Protein AF-A0A431J2T8-F1 (afdb_monomer_lite)

Sequence (84 aa):
QGHVCCTPTFQKEAIDRDTKKRELSTNRAKRVYNYFLMKRISKSRMTFKGYGNTQSLKKGSTLDRRVELLITKNDVVAVEQPKK

Radius of gyration: 16.87 Å; chains: 1; bounding box: 34×27×56 Å

pLDDT: mean 89.72, std 11.22, range [50.81, 98.06]

Foldseek 3Di:
DFFADDDPPVQQFDQDPVVRDRCVRQVVQVVVVVVVVVVVDDPVQDDGDGRRHVDDPVPDRVVRRDDDDDHDDPPPPPPPDPDD

Secondary structure (DSSP, 8-state):
-B------TT-SSPPPTTT-SS-HHHHHHHHHHHHHHHTT--GGG----B-TTTT--SS-HHHHS-B-------------PPP-

Structure (mmCIF, N/CA/C/O backbone):
data_AF-A0A431J2T8-F1
#
_entry.id   AF-A0A431J2T8-F1
#
loop_
_atom_site.group_PDB
_atom_site.id
_atom_site.type_symbol
_atom_site.label_atom_id
_atom_site.label_alt_id
_atom_site.label_comp_id
_atom_site.label_asym_id
_atom_site.label_entity_id
_atom_site.label_seq_id
_atom_site.pdbx_PDB_ins_code
_atom_site.Cartn_x
_atom_site.Cartn_y
_atom_site.Cartn_z
_atom_site.occupancy
_atom_site.B_iso_or_equiv
_atom_site.auth_seq_id
_atom_site.auth_comp_id
_atom_site.auth_asym_id
_atom_site.auth_atom_id
_atom_site.pdbx_PDB_model_num
ATOM 1 N N . GLN A 1 1 ? -0.576 -5.548 1.780 1.00 94.00 1 GLN A N 1
ATOM 2 C CA . GLN A 1 1 ? 0.780 -5.258 1.275 1.00 94.00 1 GLN A CA 1
ATOM 3 C C . GLN A 1 1 ? 0.732 -5.275 -0.246 1.00 94.00 1 GLN A C 1
ATOM 5 O O . GLN A 1 1 ? 0.132 -6.185 -0.794 1.00 94.00 1 GLN A O 1
ATOM 10 N N . GLY A 1 2 ? 1.222 -4.248 -0.937 1.00 95.19 2 GLY A N 1
ATOM 11 C CA . GLY A 1 2 ? 1.117 -4.140 -2.399 1.00 95.19 2 GLY A CA 1
ATOM 12 C C . GLY A 1 2 ? 2.432 -4.444 -3.106 1.00 95.19 2 GLY A C 1
ATOM 13 O O . GLY A 1 2 ? 3.495 -4.078 -2.604 1.00 95.19 2 GLY A O 1
ATOM 14 N N . HIS A 1 3 ? 2.343 -5.069 -4.281 1.00 95.44 3 HIS A N 1
ATOM 15 C CA . HIS A 1 3 ? 3.494 -5.483 -5.085 1.00 95.44 3 HIS A CA 1
ATOM 16 C C . HIS A 1 3 ? 3.334 -5.046 -6.544 1.00 95.44 3 HIS A C 1
ATOM 18 O O . HIS A 1 3 ? 2.219 -4.917 -7.076 1.00 95.44 3 HIS A O 1
ATOM 24 N N . VAL A 1 4 ? 4.466 -4.800 -7.197 1.00 93.75 4 VAL A N 1
ATOM 25 C CA . VAL A 1 4 ? 4.539 -4.523 -8.634 1.00 93.75 4 VAL A CA 1
ATOM 26 C C . VAL A 1 4 ? 5.591 -5.420 -9.268 1.00 93.75 4 VAL A C 1
ATOM 28 O O . VAL A 1 4 ? 6.553 -5.822 -8.624 1.00 93.75 4 VAL A O 1
ATOM 31 N N . CYS A 1 5 ? 5.410 -5.720 -10.549 1.00 89.38 5 CYS A N 1
ATOM 32 C CA . CYS A 1 5 ? 6.427 -6.395 -11.343 1.00 89.38 5 CYS A CA 1
ATOM 33 C C . CYS A 1 5 ? 7.089 -5.404 -12.295 1.00 89.38 5 CYS A C 1
ATOM 35 O O . CYS A 1 5 ? 6.558 -4.317 -12.545 1.00 89.38 5 CYS A O 1
ATOM 37 N N . CYS A 1 6 ? 8.166 -5.871 -12.923 1.00 82.88 6 CYS A N 1
ATOM 38 C CA . CYS A 1 6 ? 8.566 -5.387 -14.240 1.00 82.88 6 CYS A CA 1
ATOM 39 C C . CYS A 1 6 ? 8.962 -3.902 -14.266 1.00 82.88 6 CYS A C 1
ATOM 41 O O . CYS A 1 6 ? 8.720 -3.199 -15.246 1.00 82.88 6 CYS A O 1
ATOM 43 N N . THR A 1 7 ? 9.553 -3.418 -13.174 1.00 89.19 7 THR A N 1
ATOM 44 C CA . THR A 1 7 ? 10.199 -2.108 -13.134 1.00 89.19 7 THR A CA 1
ATOM 45 C C . THR A 1 7 ? 11.656 -2.238 -13.592 1.00 89.19 7 THR A C 1
ATOM 47 O O . THR A 1 7 ? 12.263 -3.295 -13.400 1.00 89.19 7 THR A O 1
ATOM 50 N N . PRO A 1 8 ? 12.247 -1.183 -14.183 1.00 88.50 8 PRO A N 1
ATOM 51 C CA . PRO A 1 8 ? 13.684 -1.145 -14.444 1.00 88.50 8 PRO A CA 1
ATOM 52 C C . PRO A 1 8 ? 14.494 -1.397 -13.164 1.00 88.50 8 PRO A C 1
ATOM 54 O O . PRO A 1 8 ? 14.047 -1.037 -12.077 1.00 88.50 8 PRO A O 1
ATOM 57 N N . THR A 1 9 ? 15.699 -1.958 -13.280 1.00 84.25 9 THR A N 1
ATOM 58 C CA . THR A 1 9 ? 16.547 -2.360 -12.134 1.00 84.25 9 THR A CA 1
ATOM 59 C C . THR A 1 9 ? 16.851 -1.223 -11.153 1.00 84.25 9 THR A C 1
ATOM 61 O O . THR A 1 9 ? 16.965 -1.453 -9.953 1.00 84.25 9 THR A O 1
ATOM 64 N N . PHE A 1 10 ? 16.917 0.014 -11.642 1.00 88.81 10 PHE A N 1
ATOM 65 C CA . PHE A 1 10 ? 17.147 1.222 -10.844 1.00 88.81 10 PHE A CA 1
ATOM 66 C C . PHE A 1 10 ? 15.868 1.809 -10.212 1.00 88.81 10 PHE A C 1
ATOM 68 O O . PHE A 1 10 ? 15.928 2.828 -9.528 1.00 88.81 10 PHE A O 1
ATOM 75 N N . GLN A 1 11 ? 14.697 1.202 -10.437 1.00 91.81 11 GLN A N 1
ATOM 76 C CA . GLN A 1 11 ? 13.405 1.673 -9.932 1.00 91.81 11 GLN A CA 1
ATOM 77 C C . GLN A 1 11 ? 12.732 0.610 -9.070 1.00 91.81 11 GLN A C 1
ATOM 79 O O . GLN A 1 11 ? 12.434 -0.494 -9.525 1.00 91.81 11 GLN A O 1
ATOM 84 N N . LYS A 1 12 ? 12.416 0.985 -7.829 1.00 91.31 12 LYS A N 1
ATOM 85 C CA . LYS A 1 12 ? 11.714 0.104 -6.886 1.00 91.31 12 LYS A CA 1
ATOM 86 C C . LYS A 1 12 ? 10.197 0.133 -7.059 1.00 91.31 12 LYS A C 1
ATOM 88 O O . LYS A 1 12 ? 9.528 -0.829 -6.707 1.00 91.31 12 LYS A O 1
ATOM 93 N N . GLU A 1 13 ? 9.659 1.207 -7.631 1.00 94.25 13 GLU A N 1
ATOM 94 C CA . GLU A 1 13 ? 8.222 1.414 -7.807 1.00 94.25 13 GLU A CA 1
ATOM 95 C C . GLU A 1 13 ? 7.821 1.598 -9.268 1.00 94.25 13 GLU A C 1
ATOM 97 O O . GLU A 1 13 ? 8.556 2.149 -10.097 1.00 94.25 13 GLU A O 1
ATOM 102 N N . ALA A 1 14 ? 6.601 1.156 -9.561 1.00 94.12 14 ALA A N 1
ATOM 103 C CA . ALA A 1 14 ? 5.968 1.379 -10.847 1.00 94.12 14 ALA A CA 1
ATOM 104 C C . ALA A 1 14 ? 5.169 2.685 -10.826 1.00 94.12 14 ALA A C 1
ATOM 106 O O . ALA A 1 14 ? 4.694 3.138 -9.782 1.00 94.12 14 ALA A O 1
ATOM 107 N N . ILE A 1 15 ? 5.023 3.286 -12.004 1.00 94.69 15 ILE A N 1
ATOM 108 C CA . ILE A 1 15 ? 4.221 4.493 -12.178 1.00 94.69 15 ILE A CA 1
ATOM 109 C C . ILE A 1 15 ? 2.748 4.109 -12.094 1.00 94.69 15 ILE A C 1
ATOM 111 O O . ILE A 1 15 ? 2.274 3.231 -12.819 1.00 94.69 15 ILE A O 1
ATOM 115 N N . ASP A 1 16 ? 2.031 4.789 -11.214 1.00 94.50 16 ASP A N 1
ATOM 116 C CA . ASP A 1 16 ? 0.585 4.756 -11.175 1.00 94.50 16 ASP A CA 1
ATOM 117 C C . ASP A 1 16 ? 0.034 5.624 -12.312 1.00 94.50 16 ASP A C 1
ATOM 119 O O . ASP A 1 16 ? 0.415 6.784 -12.477 1.00 94.50 16 ASP A O 1
ATOM 123 N N . ARG A 1 17 ? -0.832 5.043 -13.145 1.00 93.38 17 ARG A N 1
ATOM 124 C CA . ARG A 1 17 ? -1.365 5.723 -14.331 1.00 93.38 17 ARG A CA 1
ATOM 125 C C . ARG A 1 17 ? -2.304 6.866 -13.969 1.00 93.38 17 ARG A C 1
ATOM 127 O O . ARG A 1 17 ? -2.387 7.800 -14.770 1.00 93.38 17 ARG A O 1
ATOM 134 N N . ASP A 1 18 ? -2.935 6.798 -12.801 1.00 92.44 18 ASP A N 1
ATOM 135 C CA . ASP A 1 18 ? -3.918 7.777 -12.348 1.00 92.44 18 ASP A CA 1
ATOM 136 C C . ASP A 1 18 ? -3.211 8.993 -11.747 1.00 92.44 18 ASP A C 1
ATOM 138 O O . ASP A 1 18 ? -3.493 10.132 -12.108 1.00 92.44 18 ASP A O 1
ATOM 142 N N . THR A 1 19 ? -2.225 8.758 -10.876 1.00 93.69 19 THR A N 1
ATOM 143 C CA . THR A 1 19 ? -1.508 9.841 -10.179 1.00 93.69 19 THR A CA 1
ATOM 144 C C . THR A 1 19 ? -0.258 10.320 -10.913 1.00 93.69 19 THR A C 1
ATOM 146 O O . THR A 1 19 ? 0.303 11.351 -10.548 1.00 93.69 19 THR A O 1
ATOM 149 N N . LYS A 1 20 ? 0.213 9.562 -11.912 1.00 95.00 20 LYS A N 1
ATOM 150 C CA . LYS A 1 20 ? 1.500 9.742 -12.612 1.00 95.00 20 LYS A CA 1
ATOM 151 C C . LYS A 1 20 ? 2.734 9.685 -11.700 1.00 95.00 20 LYS A C 1
ATOM 153 O O . LYS A 1 20 ? 3.837 9.996 -12.143 1.00 95.00 20 LYS A O 1
ATOM 158 N N . LYS A 1 21 ? 2.583 9.241 -10.448 1.00 95.31 21 LYS A N 1
ATOM 159 C CA . LYS A 1 21 ? 3.672 9.104 -9.468 1.00 95.31 21 LYS A CA 1
ATOM 160 C C . LYS A 1 21 ? 4.147 7.656 -9.362 1.00 95.31 21 LYS A C 1
ATOM 162 O O . LYS A 1 21 ? 3.394 6.719 -9.626 1.00 95.31 21 LYS A O 1
ATOM 167 N N . ARG A 1 22 ? 5.402 7.451 -8.950 1.00 94.38 22 ARG A N 1
ATOM 168 C CA . ARG A 1 22 ? 5.997 6.119 -8.712 1.00 94.38 22 ARG A CA 1
ATOM 169 C C . ARG A 1 22 ? 5.580 5.555 -7.353 1.00 94.38 22 ARG A C 1
ATOM 171 O O . ARG A 1 22 ? 6.403 5.384 -6.464 1.00 94.38 22 ARG A O 1
ATOM 178 N N . GLU A 1 23 ? 4.286 5.311 -7.191 1.00 96.12 23 GLU A N 1
ATOM 179 C CA . GLU A 1 23 ? 3.681 4.876 -5.924 1.00 96.12 23 GLU A CA 1
ATOM 180 C C . GLU A 1 23 ? 2.636 3.767 -6.140 1.00 96.12 23 GLU A C 1
ATOM 182 O O . GLU A 1 23 ? 1.768 3.541 -5.293 1.00 96.12 23 GLU A O 1
ATOM 187 N N . LEU A 1 24 ? 2.690 3.064 -7.282 1.00 96.25 24 LEU A N 1
ATOM 188 C CA . LEU A 1 24 ? 1.647 2.118 -7.687 1.00 96.25 24 LEU A CA 1
ATOM 189 C C . LEU A 1 24 ? 1.424 1.006 -6.654 1.00 96.25 24 LEU A C 1
ATOM 191 O O . LEU A 1 24 ? 0.273 0.650 -6.383 1.00 96.25 24 LEU A O 1
ATOM 195 N N . SER A 1 25 ? 2.487 0.442 -6.069 1.00 96.88 25 SER A N 1
ATOM 196 C CA . SER A 1 25 ? 2.326 -0.643 -5.094 1.00 96.88 25 SER A CA 1
ATOM 197 C C . SER A 1 25 ? 1.631 -0.145 -3.815 1.00 96.88 25 SER A C 1
ATOM 199 O O . SER A 1 25 ? 0.702 -0.788 -3.312 1.00 96.88 25 SER A O 1
ATOM 201 N N . THR A 1 26 ? 1.998 1.053 -3.349 1.00 97.12 26 THR A N 1
ATOM 202 C CA . THR A 1 26 ? 1.391 1.725 -2.193 1.00 97.12 26 THR A CA 1
ATOM 203 C C . THR A 1 26 ? -0.071 2.067 -2.454 1.00 97.12 26 THR A C 1
ATOM 205 O O . THR A 1 26 ? -0.925 1.758 -1.621 1.00 97.12 26 THR A O 1
ATOM 208 N N . ASN A 1 27 ? -0.392 2.631 -3.619 1.00 97.38 27 ASN A N 1
ATOM 209 C CA . ASN A 1 27 ? -1.761 3.015 -3.967 1.00 97.38 27 ASN A CA 1
ATOM 210 C C . ASN A 1 27 ? -2.683 1.802 -4.105 1.00 97.38 27 ASN A C 1
ATOM 212 O O . ASN A 1 27 ? -3.809 1.829 -3.604 1.00 97.38 27 ASN A O 1
ATOM 216 N N . ARG A 1 28 ? -2.195 0.692 -4.674 1.00 96.50 28 ARG A N 1
ATOM 217 C CA . ARG A 1 28 ? -2.933 -0.583 -4.696 1.00 96.50 28 ARG A CA 1
ATOM 218 C C . ARG A 1 28 ? -3.233 -1.095 -3.290 1.00 96.50 28 ARG A C 1
ATOM 220 O O . ARG A 1 28 ? -4.378 -1.437 -2.998 1.00 96.50 28 ARG A O 1
ATOM 227 N N . ALA A 1 29 ? -2.235 -1.101 -2.403 1.00 97.81 29 ALA A N 1
ATOM 228 C CA . ALA A 1 29 ? -2.430 -1.509 -1.012 1.00 97.81 29 ALA A CA 1
ATOM 229 C C . ALA A 1 29 ? -3.426 -0.589 -0.282 1.00 97.81 29 ALA A C 1
ATOM 231 O O . ALA A 1 29 ? -4.316 -1.071 0.420 1.00 97.81 29 ALA A O 1
ATOM 232 N N . LYS A 1 30 ? -3.323 0.729 -0.497 1.00 97.38 30 LYS A N 1
ATOM 233 C CA . LYS A 1 30 ? -4.228 1.740 0.064 1.00 97.38 30 LYS A CA 1
ATOM 234 C C . LYS A 1 30 ? -5.661 1.575 -0.441 1.00 97.38 30 LYS A C 1
ATOM 236 O O . LYS A 1 30 ? -6.601 1.750 0.329 1.00 97.38 30 LYS A O 1
ATOM 241 N N . ARG A 1 31 ? -5.856 1.205 -1.711 1.00 97.06 31 ARG A N 1
ATOM 242 C CA . ARG A 1 31 ? -7.190 0.967 -2.285 1.00 97.06 31 ARG A CA 1
ATOM 243 C C . ARG A 1 31 ? -7.906 -0.185 -1.579 1.00 97.06 31 ARG A C 1
ATOM 245 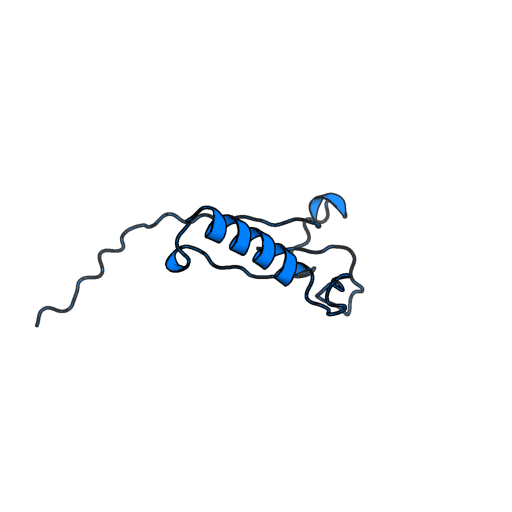O O . ARG A 1 31 ? -9.071 -0.034 -1.221 1.00 97.06 31 ARG A O 1
ATOM 252 N N . VAL A 1 32 ? -7.199 -1.286 -1.321 1.00 97.44 32 VAL A N 1
ATOM 253 C CA . VAL A 1 32 ? -7.731 -2.435 -0.567 1.00 97.44 32 VAL A CA 1
ATOM 254 C C . VAL A 1 32 ? -7.984 -2.072 0.900 1.00 97.44 32 VAL A C 1
ATOM 256 O O . VAL A 1 32 ? -9.041 -2.392 1.435 1.00 97.44 32 VAL A O 1
ATOM 259 N N . TYR A 1 33 ? -7.072 -1.329 1.535 1.00 97.75 33 TYR A N 1
ATOM 260 C CA . TYR A 1 33 ? -7.283 -0.795 2.885 1.00 97.75 33 TYR A CA 1
ATOM 261 C C . TYR A 1 33 ? -8.558 0.058 2.974 1.00 97.75 33 TYR A C 1
ATOM 263 O O . TYR A 1 33 ? -9.401 -0.175 3.837 1.00 97.75 33 TYR A O 1
ATOM 271 N N . ASN A 1 34 ? -8.755 0.987 2.035 1.00 97.88 34 ASN A N 1
ATOM 272 C CA . ASN A 1 34 ? -9.951 1.827 1.978 1.00 97.88 34 ASN A CA 1
ATOM 273 C C . ASN A 1 34 ? -11.226 1.005 1.759 1.00 97.88 34 ASN A C 1
ATOM 275 O O . ASN A 1 34 ? -12.251 1.307 2.366 1.00 97.88 34 ASN A O 1
ATOM 279 N N . TYR A 1 35 ? -11.169 -0.051 0.943 1.00 98.06 35 TYR A N 1
ATOM 280 C CA . TYR A 1 35 ? -12.291 -0.975 0.790 1.00 98.06 35 TYR A CA 1
ATOM 281 C C . TYR A 1 35 ? -12.668 -1.629 2.128 1.00 98.06 35 TYR A C 1
ATOM 283 O O . TYR A 1 35 ? -13.842 -1.640 2.496 1.00 98.06 35 TYR A O 1
ATOM 291 N N . PHE A 1 36 ? -11.693 -2.096 2.911 1.00 97.56 36 PHE A N 1
ATOM 292 C CA . PHE A 1 36 ? -11.965 -2.661 4.235 1.00 97.56 36 PHE A CA 1
ATOM 293 C C . PHE A 1 36 ? -12.486 -1.638 5.245 1.00 97.56 36 PHE A C 1
ATOM 295 O O . PHE A 1 36 ? -13.362 -1.968 6.046 1.00 97.56 36 PHE A O 1
ATOM 302 N N . LEU A 1 37 ? -12.028 -0.386 5.170 1.00 97.44 37 LEU A N 1
ATOM 303 C CA . LEU A 1 37 ? -12.620 0.700 5.954 1.00 97.44 37 LEU A CA 1
ATOM 304 C C . LEU A 1 37 ? -14.095 0.914 5.614 1.00 97.44 37 LEU A C 1
ATOM 306 O O . LEU A 1 37 ? -14.917 1.036 6.520 1.00 97.44 37 LEU A O 1
ATOM 310 N N . MET A 1 38 ? -14.450 0.901 4.326 1.00 97.88 38 MET A N 1
ATOM 311 C CA . MET A 1 38 ? -15.850 0.983 3.891 1.00 97.88 38 MET A CA 1
ATOM 312 C C . MET A 1 38 ? -16.674 -0.217 4.379 1.00 97.88 38 MET A C 1
ATOM 314 O O . MET A 1 38 ? -17.859 -0.076 4.667 1.00 97.88 38 MET A O 1
ATOM 318 N N .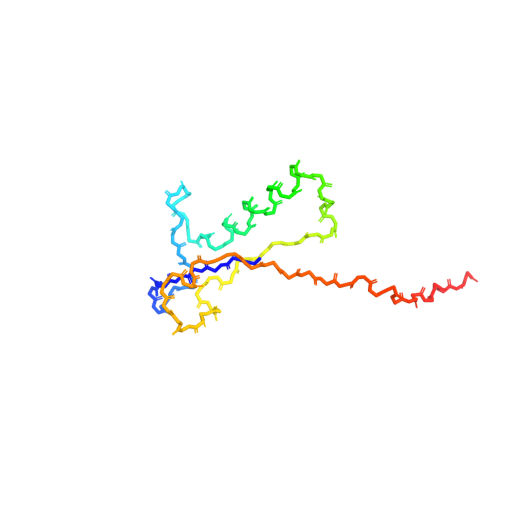 LYS A 1 39 ? -16.044 -1.388 4.532 1.00 97.94 39 LYS A N 1
ATOM 319 C CA . LYS A 1 39 ? -16.639 -2.589 5.143 1.00 97.94 39 LYS A CA 1
ATOM 320 C C . LYS A 1 39 ? -16.615 -2.584 6.678 1.00 97.94 39 LYS A C 1
ATOM 322 O O . LYS A 1 39 ? -16.890 -3.613 7.285 1.00 97.94 39 LYS A O 1
ATOM 327 N N . ARG A 1 40 ? -16.346 -1.432 7.306 1.00 97.19 40 ARG A N 1
ATOM 328 C CA . ARG A 1 40 ? -16.366 -1.213 8.764 1.00 97.19 40 ARG A CA 1
ATOM 329 C C . ARG A 1 40 ? -15.319 -2.007 9.552 1.00 97.19 40 ARG A C 1
ATOM 331 O O . ARG A 1 40 ? -15.485 -2.220 10.750 1.00 97.19 40 ARG A O 1
ATOM 338 N N . ILE A 1 41 ? -14.211 -2.403 8.924 1.00 96.31 41 ILE A N 1
ATOM 339 C CA . ILE A 1 41 ? -13.063 -2.934 9.668 1.00 96.31 41 ILE A CA 1
ATOM 340 C C . ILE A 1 41 ? -12.315 -1.762 10.316 1.00 96.31 41 ILE A C 1
ATOM 342 O O . ILE A 1 41 ? -12.006 -0.772 9.652 1.00 96.31 41 ILE A O 1
ATOM 346 N N . SER A 1 42 ? -12.031 -1.859 11.619 1.00 95.62 42 SER A N 1
ATOM 347 C CA . SER A 1 42 ? -11.373 -0.780 12.367 1.00 95.62 42 SER A CA 1
ATOM 348 C C . SER A 1 42 ? -10.000 -0.423 11.788 1.00 95.62 42 SER A C 1
ATOM 350 O O . SER A 1 42 ? -9.157 -1.299 11.578 1.00 95.62 42 SER A O 1
ATOM 352 N N . LYS A 1 43 ? -9.741 0.885 11.639 1.00 94.88 43 LYS A N 1
ATOM 353 C CA . LYS A 1 43 ? -8.434 1.442 11.247 1.00 94.88 43 LYS A CA 1
ATOM 354 C C . LYS A 1 43 ? -7.302 0.950 12.148 1.00 94.88 43 LYS A C 1
ATOM 356 O O . LYS A 1 43 ? -6.217 0.696 11.645 1.00 94.88 43 LYS A O 1
ATOM 361 N N . SER A 1 44 ? -7.558 0.784 13.448 1.00 94.19 44 SER A N 1
ATOM 362 C CA . SER A 1 44 ? -6.545 0.365 14.427 1.00 94.19 44 SER A CA 1
ATOM 363 C C . SER A 1 44 ? -6.040 -1.065 14.221 1.00 94.19 44 SER A C 1
ATOM 365 O O . SER A 1 44 ? -4.973 -1.410 14.714 1.00 94.19 44 SER A O 1
ATOM 367 N N . ARG A 1 45 ? -6.786 -1.900 13.487 1.00 93.75 45 ARG A N 1
ATOM 368 C CA . ARG A 1 45 ? -6.442 -3.307 13.229 1.00 93.75 45 ARG A CA 1
ATOM 369 C C . ARG A 1 45 ? -5.717 -3.523 11.905 1.00 93.75 45 ARG A C 1
ATOM 371 O O . ARG A 1 45 ? -5.407 -4.660 11.565 1.00 93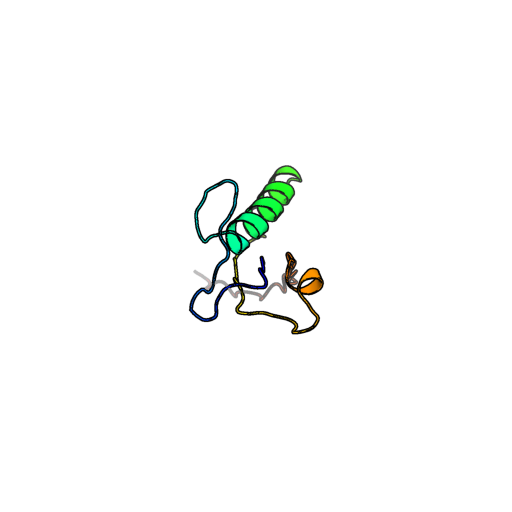.75 45 ARG A O 1
ATOM 378 N N . MET A 1 46 ? -5.524 -2.468 11.118 1.00 95.62 46 MET A N 1
ATOM 379 C CA . MET A 1 46 ? -5.074 -2.588 9.738 1.00 95.62 46 MET A CA 1
ATOM 380 C C . MET A 1 46 ? -3.986 -1.574 9.421 1.00 95.62 46 MET A C 1
ATOM 382 O O . MET A 1 46 ? -4.077 -0.401 9.769 1.00 95.62 46 MET A O 1
ATOM 386 N N . THR A 1 47 ? -3.000 -2.014 8.650 1.00 95.81 47 THR A N 1
ATOM 387 C CA . THR A 1 47 ? -1.979 -1.155 8.051 1.00 95.81 47 THR A CA 1
ATOM 388 C C . THR A 1 47 ? -1.832 -1.508 6.574 1.00 95.81 47 THR A C 1
ATOM 390 O O . THR A 1 47 ? -2.201 -2.599 6.131 1.00 95.81 47 THR A O 1
ATOM 393 N N . PHE A 1 48 ? -1.317 -0.578 5.774 1.00 97.31 48 PHE A N 1
ATOM 394 C CA . PHE A 1 48 ? -0.993 -0.835 4.375 1.00 97.31 48 PHE A CA 1
ATOM 395 C C . PHE A 1 48 ? 0.432 -0.380 4.084 1.00 97.31 48 PHE A C 1
ATOM 397 O O . PHE A 1 48 ? 0.914 0.608 4.627 1.00 97.31 48 PHE A O 1
ATOM 404 N N . LYS A 1 49 ? 1.110 -1.127 3.215 1.00 96.81 49 LYS A N 1
ATOM 405 C CA . LYS A 1 49 ? 2.482 -0.859 2.791 1.00 96.81 49 LYS A CA 1
ATOM 406 C C . LYS A 1 49 ? 2.658 -1.308 1.349 1.00 96.81 49 LYS A C 1
ATOM 408 O O . LYS A 1 49 ? 2.133 -2.362 0.976 1.00 96.81 49 LYS A O 1
ATOM 413 N N . GLY A 1 50 ? 3.370 -0.508 0.566 1.00 96.31 50 GLY A N 1
ATOM 414 C CA . GLY A 1 50 ? 3.877 -0.883 -0.747 1.00 96.31 50 GLY A CA 1
ATOM 415 C C . GLY A 1 50 ? 5.298 -1.432 -0.635 1.00 96.31 50 GLY A C 1
ATOM 416 O O . GLY A 1 50 ? 6.130 -0.843 0.054 1.00 96.31 50 GLY A O 1
ATOM 417 N N . TYR A 1 51 ? 5.565 -2.577 -1.263 1.00 95.44 51 TYR A N 1
ATOM 418 C CA . TYR A 1 51 ? 6.904 -3.178 -1.339 1.00 95.44 51 TYR A CA 1
ATOM 419 C C . TYR A 1 51 ? 7.553 -3.016 -2.711 1.00 95.44 51 TYR A C 1
ATOM 421 O O . TYR A 1 51 ? 8.694 -3.440 -2.909 1.00 95.44 51 TYR A O 1
ATOM 429 N N . GLY A 1 52 ? 6.854 -2.419 -3.670 1.00 94.06 52 GLY A N 1
ATOM 430 C CA . GLY A 1 52 ? 7.412 -2.237 -4.993 1.00 94.06 52 GLY A CA 1
ATOM 431 C C . GLY A 1 52 ? 7.739 -3.578 -5.661 1.00 94.06 52 GLY A C 1
ATOM 432 O O . GLY A 1 52 ? 6.988 -4.552 -5.538 1.00 94.06 52 GLY A O 1
ATOM 433 N N . ASN A 1 53 ? 8.883 -3.626 -6.339 1.00 92.50 53 ASN A N 1
ATOM 434 C CA . ASN A 1 53 ? 9.444 -4.822 -6.972 1.00 92.50 53 ASN A CA 1
ATOM 435 C C . ASN A 1 53 ? 10.317 -5.686 -6.036 1.00 92.50 53 ASN A C 1
AT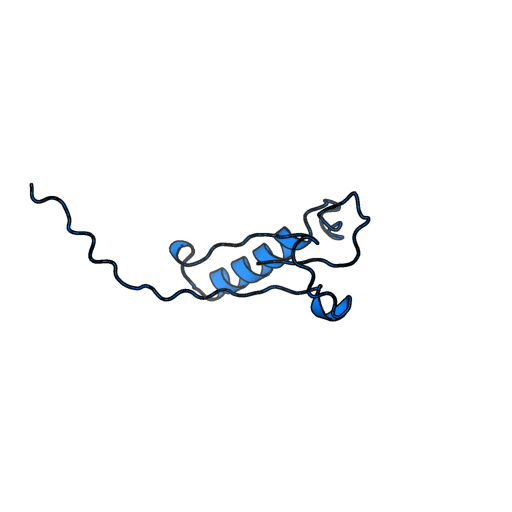OM 437 O O . ASN A 1 53 ? 10.873 -6.687 -6.479 1.00 92.50 53 ASN A O 1
ATOM 441 N N . THR A 1 54 ? 10.460 -5.318 -4.757 1.00 91.25 54 THR A N 1
ATOM 442 C CA . THR A 1 54 ? 11.447 -5.943 -3.851 1.00 91.25 54 THR A CA 1
ATOM 443 C C . THR A 1 54 ? 11.073 -7.357 -3.399 1.00 91.25 54 THR A C 1
ATOM 445 O O . THR A 1 54 ? 11.932 -8.094 -2.930 1.00 91.25 54 THR A O 1
ATOM 448 N N . GLN A 1 55 ? 9.805 -7.745 -3.550 1.00 91.25 55 GLN A N 1
ATOM 449 C CA . GLN A 1 55 ? 9.249 -9.026 -3.098 1.00 91.25 55 GLN A CA 1
ATOM 450 C C . GLN A 1 55 ? 8.669 -9.823 -4.283 1.00 91.25 55 GLN A C 1
ATOM 452 O O . GLN A 1 55 ? 7.496 -10.219 -4.280 1.00 91.25 55 GLN A O 1
ATOM 457 N N . SER A 1 56 ? 9.478 -9.987 -5.338 1.00 88.75 56 SER A N 1
ATOM 458 C CA . SER A 1 56 ? 9.121 -10.785 -6.518 1.00 88.75 56 SER A CA 1
ATOM 459 C C . SER A 1 56 ? 9.152 -12.280 -6.202 1.00 88.75 56 SER A C 1
ATOM 461 O O . SER A 1 56 ? 10.103 -12.794 -5.616 1.00 88.75 56 SER A O 1
ATOM 463 N N . LEU A 1 57 ? 8.121 -12.991 -6.651 1.00 89.44 57 LEU A N 1
ATOM 464 C CA . LEU A 1 57 ? 7.994 -14.441 -6.545 1.00 89.44 57 LEU A CA 1
ATOM 465 C C . LEU A 1 57 ? 8.800 -15.178 -7.620 1.00 89.44 57 LEU A C 1
ATOM 467 O O . LEU A 1 57 ? 8.886 -16.399 -7.558 1.00 89.44 57 LEU A O 1
ATOM 471 N N . LYS A 1 58 ? 9.346 -14.472 -8.624 1.00 87.31 58 LYS A N 1
ATOM 472 C CA . LYS A 1 58 ? 10.035 -15.046 -9.800 1.00 87.31 58 LYS A CA 1
ATOM 473 C C . LYS A 1 58 ? 9.195 -16.052 -10.607 1.00 87.31 58 LYS A C 1
ATOM 475 O O . LYS A 1 58 ? 9.732 -16.800 -11.414 1.00 87.31 58 LYS A O 1
ATOM 480 N N . LYS A 1 59 ? 7.870 -16.047 -10.429 1.00 87.94 59 LYS A N 1
ATOM 481 C CA . LYS A 1 59 ? 6.914 -16.927 -11.131 1.00 87.94 59 LYS A CA 1
ATOM 482 C C . LYS A 1 59 ? 6.144 -16.205 -12.249 1.00 87.94 59 LYS A C 1
ATOM 484 O O . LYS A 1 59 ? 5.089 -16.660 -12.676 1.00 87.94 59 LYS A O 1
ATOM 489 N N . GLY A 1 60 ? 6.659 -15.063 -12.706 1.00 87.00 60 GLY A N 1
ATOM 490 C CA . GLY A 1 60 ? 6.079 -14.269 -13.789 1.00 87.00 60 GLY A CA 1
ATOM 491 C C . GLY A 1 60 ? 5.266 -13.052 -13.333 1.00 87.00 60 GLY A C 1
ATOM 492 O O . GLY A 1 60 ? 4.908 -12.880 -12.167 1.00 87.00 60 GLY A O 1
ATOM 493 N N . SER A 1 61 ? 4.968 -12.182 -14.299 1.00 87.06 61 SER A N 1
ATOM 494 C CA . SER A 1 61 ? 4.345 -10.869 -14.079 1.00 87.06 61 SER A CA 1
ATOM 495 C C . SER A 1 61 ? 2.918 -10.937 -13.527 1.00 87.06 61 SER A C 1
ATOM 497 O O . SER A 1 61 ? 2.462 -10.015 -12.850 1.00 87.06 61 SER A O 1
ATOM 499 N N . THR A 1 62 ? 2.186 -12.010 -13.816 1.00 88.75 62 THR A N 1
ATOM 500 C CA . THR A 1 62 ? 0.816 -12.230 -13.337 1.00 88.75 62 THR A CA 1
ATOM 501 C C . THR A 1 62 ? 0.779 -12.430 -11.827 1.00 88.75 62 THR A C 1
ATOM 503 O O . THR A 1 62 ? -0.049 -11.814 -11.165 1.00 88.75 62 THR A O 1
ATOM 5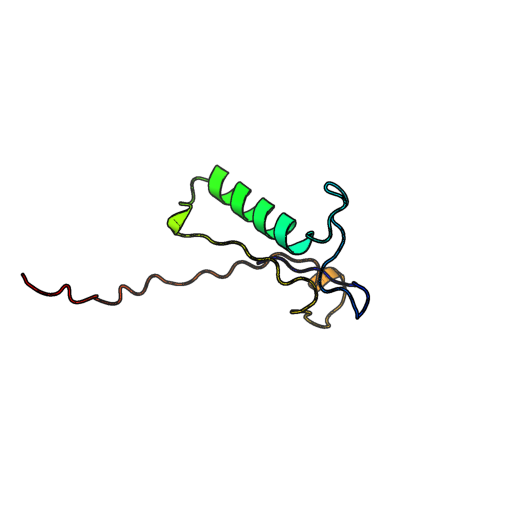06 N N . LEU A 1 63 ? 1.721 -13.198 -11.279 1.00 91.00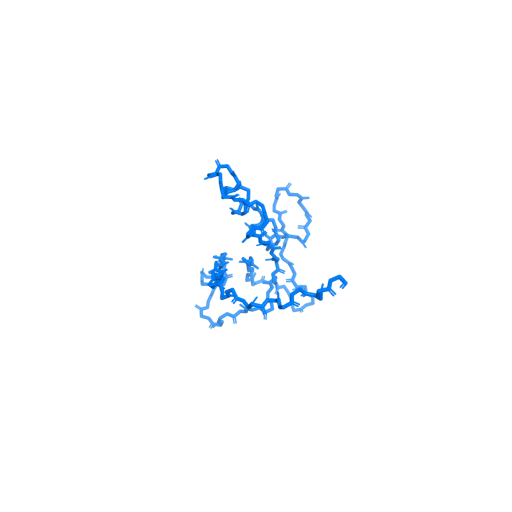 63 LEU A N 1
ATOM 507 C CA . LEU A 1 63 ? 1.800 -13.495 -9.846 1.00 91.00 63 LEU A CA 1
ATOM 508 C C . LEU A 1 63 ? 2.476 -12.375 -9.036 1.00 91.00 63 LEU A C 1
ATOM 510 O O . LEU A 1 63 ? 2.220 -12.219 -7.841 1.00 91.00 63 LEU A O 1
ATOM 514 N N . ASP A 1 64 ? 3.295 -11.541 -9.679 1.00 89.56 64 ASP A N 1
ATOM 515 C CA . ASP A 1 64 ? 3.935 -10.395 -9.022 1.00 89.56 64 ASP A CA 1
ATOM 516 C C . ASP A 1 64 ? 3.055 -9.142 -8.941 1.00 89.56 64 ASP A C 1
ATOM 518 O O . ASP A 1 64 ? 3.244 -8.295 -8.066 1.00 89.56 64 ASP A O 1
ATOM 522 N N . ARG A 1 65 ? 2.038 -9.022 -9.799 1.00 92.62 65 ARG A N 1
ATOM 523 C CA . ARG A 1 65 ? 1.040 -7.943 -9.720 1.00 92.62 65 ARG A CA 1
ATOM 524 C C . ARG A 1 65 ? -0.065 -8.314 -8.727 1.00 92.62 65 ARG A C 1
ATOM 526 O O . ARG A 1 65 ? -1.183 -8.610 -9.134 1.00 92.62 65 ARG A O 1
ATOM 533 N N . ARG A 1 66 ? 0.239 -8.264 -7.429 1.00 94.81 66 ARG A N 1
ATOM 534 C CA . ARG A 1 66 ? -0.689 -8.682 -6.362 1.00 94.81 66 ARG A CA 1
ATOM 535 C C . ARG A 1 66 ? -0.790 -7.690 -5.204 1.00 94.81 66 ARG A C 1
ATOM 537 O O . ARG A 1 66 ? 0.056 -6.811 -5.025 1.00 94.81 66 ARG A O 1
ATOM 544 N N . VAL A 1 67 ? -1.822 -7.886 -4.390 1.00 96.75 67 VAL A N 1
ATOM 545 C CA . VAL A 1 67 ? -1.919 -7.350 -3.031 1.00 96.75 67 VAL A CA 1
ATOM 546 C C . VAL A 1 67 ? -2.062 -8.536 -2.083 1.00 96.75 67 VAL A C 1
ATOM 548 O O . VAL A 1 67 ? -2.912 -9.391 -2.293 1.00 96.75 67 VAL A O 1
ATOM 551 N N . GLU A 1 68 ? -1.225 -8.582 -1.056 1.00 95.81 68 GLU A N 1
ATOM 552 C CA . GLU A 1 68 ? -1.171 -9.646 -0.057 1.00 95.81 68 GLU A CA 1
ATOM 553 C C . GLU A 1 68 ? -1.780 -9.179 1.272 1.00 95.81 68 GLU A C 1
ATOM 555 O O . GLU A 1 68 ? -1.595 -8.025 1.682 1.00 95.81 68 GLU A O 1
ATOM 560 N N . LEU A 1 69 ? -2.525 -10.057 1.943 1.00 96.00 69 LEU A N 1
ATOM 561 C CA . LEU A 1 69 ? -3.153 -9.790 3.236 1.00 96.00 69 LEU A CA 1
ATOM 562 C C . LEU A 1 69 ? -2.481 -10.651 4.304 1.00 96.00 69 LEU A C 1
ATOM 564 O O . LEU A 1 69 ? -2.663 -11.862 4.325 1.00 96.00 69 LEU A O 1
ATOM 568 N N . LEU A 1 70 ? -1.729 -10.009 5.197 1.00 94.88 70 LEU A N 1
ATOM 569 C CA . LEU A 1 70 ? -1.160 -10.652 6.376 1.00 94.88 70 LEU A CA 1
ATOM 570 C C . LEU A 1 70 ? -2.103 -10.424 7.557 1.00 94.88 70 LEU A C 1
ATOM 572 O O . LEU A 1 70 ? -2.306 -9.282 7.972 1.00 94.88 70 LEU A O 1
ATOM 576 N N . ILE A 1 71 ? -2.680 -11.502 8.081 1.00 93.88 71 ILE A N 1
ATOM 577 C CA . ILE A 1 71 ? -3.589 -11.467 9.228 1.00 93.88 71 ILE A CA 1
ATOM 578 C C . ILE A 1 71 ? -2.863 -12.104 10.407 1.00 93.88 71 ILE A C 1
ATOM 580 O O . ILE A 1 71 ? -2.557 -13.293 10.381 1.00 93.88 71 ILE A O 1
ATOM 584 N N . THR A 1 72 ? -2.578 -11.311 11.435 1.00 93.00 72 THR A N 1
ATOM 585 C CA . THR A 1 72 ? -1.972 -11.788 12.680 1.00 93.00 72 THR A CA 1
ATOM 586 C C . THR A 1 72 ? -3.049 -12.039 13.726 1.00 93.00 72 THR A C 1
ATOM 588 O O . THR A 1 72 ? -4.075 -11.354 13.772 1.00 93.00 72 THR A O 1
ATOM 591 N N . LYS A 1 73 ? -2.818 -13.025 14.589 1.00 89.62 73 LYS A N 1
ATOM 592 C CA . LYS A 1 73 ? -3.662 -13.256 15.758 1.00 89.62 73 LYS A CA 1
ATOM 593 C C . LYS A 1 73 ? -3.327 -12.216 16.829 1.00 89.62 73 LYS A C 1
ATOM 595 O O . LYS A 1 73 ? -2.167 -11.859 17.007 1.00 89.62 73 LYS A O 1
ATOM 600 N N . ASN A 1 74 ? -4.344 -11.737 17.541 1.00 77.94 74 ASN A N 1
ATOM 601 C CA . ASN A 1 74 ? -4.128 -11.009 18.785 1.00 77.94 74 ASN A CA 1
ATOM 602 C C . ASN A 1 74 ? -3.872 -12.047 19.874 1.00 77.94 74 ASN A C 1
ATOM 604 O O . ASN A 1 74 ? -4.807 -12.488 20.542 1.00 77.94 74 ASN A O 1
ATOM 608 N N . ASP A 1 75 ? -2.626 -12.478 20.020 1.00 75.62 75 ASP A N 1
ATOM 609 C CA . ASP A 1 75 ? -2.231 -13.120 21.263 1.00 75.62 75 ASP A CA 1
ATOM 610 C C . ASP A 1 75 ? -2.197 -12.002 22.301 1.00 75.62 75 ASP A C 1
ATOM 612 O O . ASP A 1 75 ? -1.427 -11.048 22.187 1.00 75.62 75 ASP A O 1
ATOM 616 N N . VAL A 1 76 ? -3.141 -12.042 23.241 1.00 65.75 76 VAL A N 1
ATOM 617 C CA . VAL A 1 76 ? -3.181 -11.110 24.363 1.00 65.75 76 VAL A CA 1
ATOM 618 C C . VAL A 1 76 ? -1.927 -11.400 25.176 1.00 65.75 76 VAL A C 1
ATOM 620 O O . VAL A 1 76 ? -1.925 -12.273 26.037 1.00 65.75 76 VAL A O 1
ATOM 623 N N . VAL A 1 77 ? -0.821 -10.731 24.855 1.00 63.47 77 VAL A N 1
ATOM 624 C CA . VAL A 1 77 ? 0.319 -10.691 25.761 1.00 63.47 77 VAL A CA 1
ATOM 625 C C . VAL A 1 77 ? -0.220 -9.956 26.972 1.00 63.47 77 VAL A C 1
ATOM 627 O O . VAL A 1 77 ? -0.588 -8.785 26.866 1.00 63.47 77 VAL A O 1
ATOM 630 N N . ALA A 1 78 ? -0.389 -10.677 28.078 1.00 61.47 78 ALA A N 1
ATOM 631 C CA . ALA A 1 78 ? -0.772 -10.101 29.350 1.00 61.47 78 ALA A CA 1
ATOM 632 C C . ALA A 1 78 ? 0.298 -9.067 29.717 1.00 61.47 78 ALA A C 1
ATOM 634 O O . ALA A 1 78 ? 1.353 -9.404 30.243 1.00 61.47 78 ALA A O 1
ATOM 635 N N . VAL A 1 79 ? 0.065 -7.810 29.343 1.00 62.38 79 VAL A N 1
ATOM 636 C CA . VAL A 1 79 ? 0.885 -6.696 29.795 1.00 62.38 79 VAL A CA 1
ATOM 637 C C . VAL A 1 79 ? 0.494 -6.500 31.247 1.00 62.38 79 VAL A C 1
ATOM 639 O O . VAL A 1 79 ? -0.573 -5.962 31.544 1.00 62.38 79 VAL A O 1
ATOM 642 N N . GLU A 1 80 ? 1.327 -7.016 32.142 1.00 60.00 80 GLU A N 1
ATOM 643 C CA . GLU A 1 80 ? 1.239 -6.736 33.565 1.00 60.00 80 GLU A CA 1
ATOM 644 C C . GLU A 1 80 ? 1.354 -5.214 33.730 1.00 60.00 80 GLU A C 1
ATOM 646 O O . GLU A 1 80 ? 2.395 -4.611 33.468 1.00 60.00 80 GLU A O 1
ATOM 651 N N . GLN A 1 81 ? 0.232 -4.559 34.036 1.00 57.28 81 GLN A N 1
ATOM 652 C CA . GLN A 1 81 ? 0.225 -3.126 34.296 1.00 57.28 81 GLN A CA 1
ATOM 653 C C . GLN A 1 81 ? 0.935 -2.887 35.634 1.00 57.28 81 GLN A C 1
ATOM 655 O O . GLN A 1 81 ? 0.617 -3.585 36.603 1.00 57.28 81 GLN A O 1
ATOM 660 N N . PRO A 1 82 ? 1.866 -1.919 35.728 1.00 58.50 82 PRO A N 1
ATOM 661 C CA . PRO A 1 82 ? 2.493 -1.594 36.998 1.00 58.50 82 PRO A CA 1
ATOM 662 C C . PRO A 1 82 ? 1.397 -1.134 37.965 1.00 58.50 82 PRO A C 1
ATOM 664 O O . PRO A 1 82 ? 0.663 -0.181 37.693 1.00 58.50 82 PRO A O 1
ATOM 667 N N . LYS A 1 83 ? 1.242 -1.875 39.068 1.00 59.84 83 LYS A N 1
ATOM 668 C CA . LYS A 1 83 ? 0.375 -1.487 40.183 1.00 59.84 83 LYS A CA 1
ATOM 669 C C . LYS A 1 83 ? 0.860 -0.134 40.716 1.00 59.84 83 LYS A C 1
ATOM 671 O O . LYS A 1 83 ? 2.065 0.079 40.815 1.00 59.84 83 LYS A O 1
ATOM 676 N N . LYS A 1 84 ? -0.113 0.746 40.969 1.00 50.81 84 LYS A N 1
ATOM 677 C CA . LYS A 1 84 ? 0.034 2.101 41.520 1.00 50.81 84 LYS A CA 1
ATOM 678 C C . LYS A 1 84 ? 0.993 2.177 42.699 1.00 50.81 84 LYS A C 1
ATOM 680 O O . LYS A 1 84 ? 0.954 1.241 43.527 1.00 50.81 84 LYS A O 1
#